Protein AF-A0AAY5ESA5-F1 (afdb_monomer_lite)

Foldseek 3Di:
DVVVVVVVVVVVVVVVVVVVVVVVVCVPDPCSVPDPVVVVVVVVVVVVVVVVVVVVVVVVVVVVVD

pLDDT: mean 91.75, std 10.07, range [50.81, 98.44]

Structure (mmCIF, N/CA/C/O backbone):
data_AF-A0AAY5ESA5-F1
#
_entry.id   AF-A0AAY5ESA5-F1
#
loop_
_atom_site.group_PDB
_atom_site.id
_atom_site.type_symbol
_atom_site.label_atom_id
_atom_site.label_alt_id
_atom_site.label_comp_id
_atom_site.label_asym_id
_atom_site.label_entity_id
_atom_site.label_seq_id
_atom_site.pdbx_PDB_ins_code
_atom_site.Cartn_x
_atom_site.Cartn_y
_atom_site.Cartn_z
_atom_site.occupancy
_atom_site.B_iso_or_equiv
_atom_site.auth_seq_id
_atom_site.auth_comp_id
_atom_site.auth_asym_id
_atom_site.auth_atom_id
_atom_site.pdbx_PDB_model_num
ATOM 1 N N . MET A 1 1 ? -17.184 12.377 42.918 1.00 61.09 1 MET A N 1
ATOM 2 C CA . MET A 1 1 ? -17.178 11.092 42.185 1.00 61.09 1 MET A CA 1
ATOM 3 C C . MET A 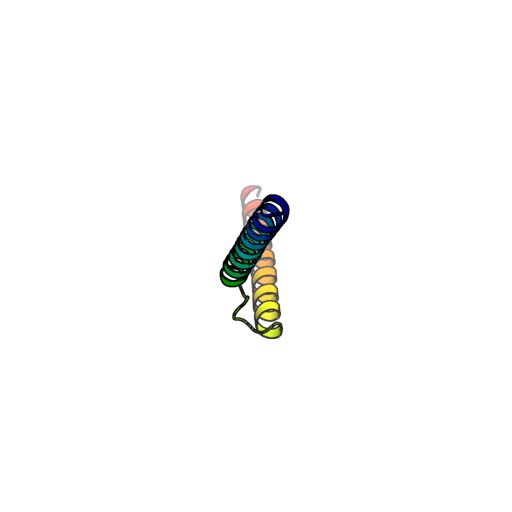1 1 ? -17.479 11.271 40.695 1.00 61.09 1 MET A C 1
ATOM 5 O O . MET A 1 1 ? -17.182 10.372 39.929 1.00 61.09 1 MET A O 1
ATOM 9 N N . ASP A 1 2 ? -17.967 12.435 40.252 1.00 68.38 2 ASP A N 1
ATOM 10 C CA . ASP A 1 2 ? -18.317 12.685 38.840 1.00 68.38 2 ASP A CA 1
ATOM 11 C C . ASP A 1 2 ? -17.124 13.036 37.933 1.00 68.38 2 ASP A C 1
ATOM 13 O O . ASP A 1 2 ? -17.201 12.886 36.716 1.00 68.38 2 ASP A O 1
ATOM 17 N N . LYS A 1 3 ? -16.001 13.467 38.523 1.00 69.69 3 LYS A N 1
ATOM 18 C CA . LYS A 1 3 ? -14.773 13.823 37.796 1.00 69.69 3 LYS A CA 1
ATOM 19 C C . LYS A 1 3 ? -14.144 12.615 37.094 1.00 69.69 3 LYS A C 1
ATOM 21 O O . LYS A 1 3 ? -13.853 12.696 35.909 1.00 69.69 3 LYS A O 1
ATOM 26 N N . ASP A 1 4 ? -14.032 11.489 37.794 1.00 72.38 4 ASP A N 1
ATOM 27 C CA . ASP A 1 4 ? -13.448 10.264 37.232 1.00 72.38 4 ASP A CA 1
ATOM 28 C C . ASP A 1 4 ? -14.314 9.710 36.089 1.00 72.38 4 ASP A C 1
ATOM 30 O O . ASP A 1 4 ? -13.802 9.203 35.094 1.00 72.38 4 ASP A O 1
ATOM 34 N N . SER A 1 5 ? -15.639 9.869 36.188 1.00 80.38 5 SER A N 1
ATOM 35 C CA . SER A 1 5 ? -16.576 9.516 35.116 1.00 80.38 5 SER A CA 1
ATOM 36 C C . SER A 1 5 ? -16.374 10.393 33.872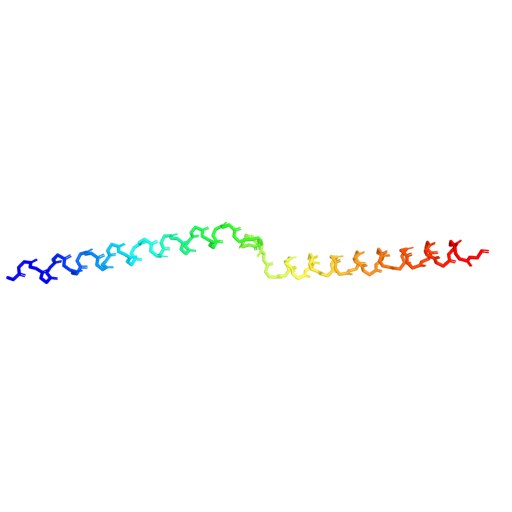 1.00 80.38 5 SER A C 1
ATOM 38 O O . SER A 1 5 ? -16.311 9.887 32.750 1.00 80.38 5 SER A O 1
ATOM 40 N N . ALA A 1 6 ? -16.202 11.707 34.057 1.00 80.69 6 ALA A N 1
ATOM 41 C CA . ALA A 1 6 ? -15.928 12.639 32.963 1.00 80.69 6 ALA A CA 1
ATOM 42 C C . ALA A 1 6 ? -14.585 12.348 32.267 1.00 80.69 6 ALA A C 1
ATOM 44 O O . ALA A 1 6 ? -14.529 12.345 31.034 1.00 80.69 6 ALA A O 1
ATOM 45 N N . ASP A 1 7 ? -13.538 12.033 33.035 1.00 89.62 7 ASP A N 1
ATOM 46 C CA . ASP A 1 7 ? -12.221 11.669 32.501 1.00 89.62 7 ASP A CA 1
ATOM 47 C C . ASP A 1 7 ? -12.301 10.367 31.678 1.00 89.62 7 ASP A C 1
ATOM 49 O O . ASP A 1 7 ? -11.797 10.297 30.553 1.00 89.62 7 ASP A O 1
ATOM 53 N N . VAL A 1 8 ? -13.036 9.358 32.163 1.00 92.62 8 VAL A N 1
ATOM 54 C CA . VAL A 1 8 ? -13.292 8.111 31.419 1.00 92.62 8 VAL A CA 1
ATOM 55 C C . VAL A 1 8 ? -14.061 8.371 30.120 1.00 92.62 8 VAL A C 1
ATOM 57 O O . VAL A 1 8 ? -13.717 7.816 29.073 1.00 92.62 8 VAL A O 1
ATOM 60 N N . HIS A 1 9 ? -15.082 9.231 30.141 1.00 93.88 9 HIS A N 1
ATOM 61 C CA . HIS A 1 9 ? -15.822 9.600 28.931 1.00 93.88 9 HIS A CA 1
ATOM 62 C C . HIS A 1 9 ? -14.947 10.334 27.906 1.00 93.88 9 HIS A C 1
ATOM 64 O O . HIS A 1 9 ? -15.090 10.106 26.697 1.00 93.88 9 HIS A O 1
ATOM 70 N N . GLN A 1 10 ? -14.021 11.179 28.366 1.00 95.00 10 GLN A N 1
ATOM 71 C CA . GLN A 1 10 ? -13.071 11.864 27.498 1.00 95.00 10 GLN A CA 1
ATOM 72 C C . GLN A 1 10 ? -12.112 10.871 26.829 1.00 95.00 10 GLN A C 1
ATOM 74 O O . GLN A 1 10 ? -11.940 10.914 25.608 1.00 95.00 10 GLN A O 1
ATOM 79 N N . GLU A 1 11 ? -11.533 9.943 27.591 1.00 96.12 11 GLU A N 1
ATOM 80 C CA . GLU A 1 11 ? -10.641 8.912 27.048 1.00 96.12 11 GLU A CA 1
ATOM 81 C C . GLU A 1 11 ? -11.369 7.970 26.083 1.00 96.12 11 GLU A C 1
ATOM 83 O O . GLU A 1 11 ? -10.855 7.659 25.006 1.00 96.12 11 GLU A O 1
ATOM 88 N N . LEU A 1 12 ? -12.614 7.591 26.390 1.00 96.62 12 LEU A N 1
ATOM 89 C CA . LEU A 1 12 ? -13.440 6.795 25.483 1.00 96.62 12 LEU A CA 1
ATOM 90 C C . LEU A 1 12 ? -13.713 7.533 24.165 1.00 96.62 12 LEU A C 1
ATOM 92 O O . LEU A 1 12 ? -13.705 6.921 23.095 1.00 96.62 12 LEU A O 1
ATOM 96 N N . THR A 1 13 ? -13.939 8.845 24.230 1.00 97.00 13 THR A N 1
ATOM 97 C CA . THR A 1 13 ? -14.137 9.677 23.037 1.00 97.00 13 THR A CA 1
ATOM 98 C C . THR A 1 13 ? -12.867 9.720 22.193 1.00 97.00 13 THR A C 1
ATOM 100 O O . THR A 1 13 ? -12.930 9.444 20.997 1.00 97.00 13 THR A O 1
ATOM 103 N N . LYS A 1 14 ? -11.701 9.950 22.811 1.00 97.69 14 LYS A N 1
ATOM 104 C CA . LYS A 1 14 ? -10.403 9.907 22.116 1.00 97.69 14 LYS A CA 1
ATOM 105 C C . LYS A 1 14 ? -10.160 8.553 21.451 1.00 97.69 14 LYS A C 1
ATOM 107 O O . LYS A 1 14 ? -9.691 8.503 20.316 1.00 97.69 14 LYS A O 1
ATOM 112 N N . LEU A 1 15 ? -10.489 7.456 22.134 1.00 97.75 15 LEU A N 1
ATOM 113 C CA . LEU A 1 15 ? -10.339 6.109 21.588 1.00 97.75 15 LEU A CA 1
ATOM 114 C C . LEU A 1 15 ? -11.241 5.888 20.367 1.00 97.75 15 LEU A C 1
ATOM 116 O O . LEU A 1 15 ? -10.770 5.381 19.350 1.00 97.75 15 LEU A O 1
ATOM 120 N N . LYS A 1 16 ? -12.513 6.303 20.434 1.00 98.00 16 LYS A N 1
ATOM 121 C CA . LYS A 1 16 ? -13.442 6.228 19.294 1.00 98.00 16 LYS A CA 1
ATOM 122 C C . LYS A 1 16 ? -12.923 7.007 18.089 1.00 98.00 16 LYS A C 1
ATOM 124 O O . LYS A 1 16 ? -12.943 6.468 16.986 1.00 98.00 16 LYS A O 1
ATOM 129 N N . THR A 1 17 ? -12.421 8.223 18.305 1.00 98.31 17 THR A N 1
ATOM 130 C CA . THR A 1 17 ? -11.834 9.041 17.237 1.00 98.31 17 THR A CA 1
ATOM 131 C C . THR A 1 17 ? -10.650 8.332 16.586 1.00 98.31 17 THR A C 1
ATOM 133 O O . THR A 1 17 ? -10.655 8.150 15.375 1.00 98.31 17 THR A O 1
ATOM 136 N N . LYS A 1 18 ? -9.697 7.817 17.376 1.00 98.31 18 LYS A N 1
ATOM 137 C CA . LYS A 1 18 ? -8.538 7.074 16.846 1.00 98.31 18 LYS A CA 1
ATOM 138 C C . LYS A 1 18 ? -8.938 5.837 16.041 1.00 98.31 18 LYS A C 1
ATOM 140 O O . LYS A 1 18 ? -8.318 5.528 15.028 1.00 98.31 18 LYS A O 1
ATOM 145 N N . ILE A 1 19 ? -9.968 5.113 16.484 1.00 98.38 19 ILE A N 1
ATOM 146 C CA . ILE A 1 19 ? -10.490 3.953 15.748 1.00 98.38 19 ILE A CA 1
ATOM 147 C C . ILE A 1 19 ? -11.091 4.39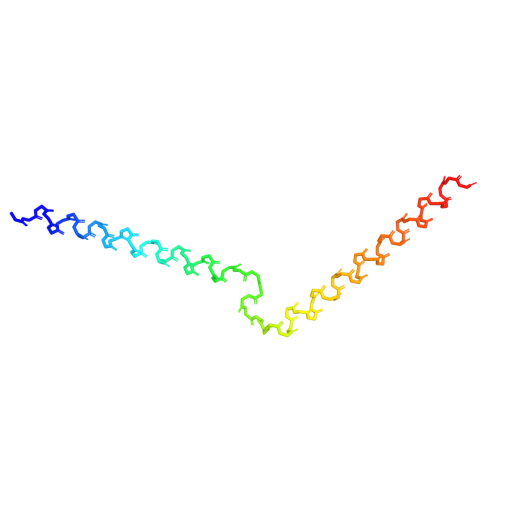2 14.411 1.00 98.38 19 ILE A C 1
ATOM 149 O O . ILE A 1 19 ? -10.876 3.717 13.405 1.00 98.38 19 ILE A O 1
ATOM 153 N N . GLN A 1 20 ? -11.835 5.500 14.389 1.00 98.31 20 GLN A N 1
ATOM 154 C CA . GLN A 1 20 ? -12.428 6.008 13.156 1.00 98.31 20 GLN A CA 1
ATOM 155 C C . GLN A 1 20 ? -11.354 6.488 12.175 1.00 98.31 20 GLN A C 1
ATOM 157 O O . GLN A 1 20 ? -11.367 6.064 11.027 1.00 98.31 20 GLN A O 1
ATOM 162 N N . GLU A 1 21 ? -10.366 7.251 12.641 1.00 98.00 21 GLU A N 1
ATOM 163 C CA . GLU A 1 21 ? -9.224 7.685 11.824 1.00 98.00 21 GLU A CA 1
ATOM 164 C C . GLU A 1 21 ? -8.473 6.494 11.211 1.00 98.00 21 GLU A C 1
ATOM 166 O O . GLU A 1 21 ? -8.134 6.504 10.028 1.00 98.00 21 GLU A O 1
ATOM 171 N N . ALA A 1 22 ? -8.250 5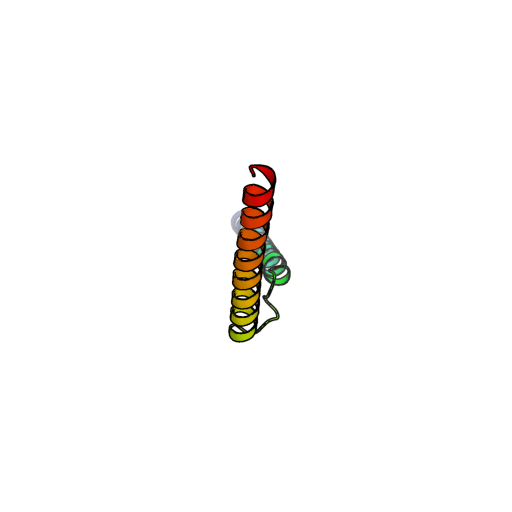.430 11.991 1.00 97.81 22 ALA A N 1
ATOM 172 C CA . ALA A 1 22 ? -7.612 4.217 11.491 1.00 97.81 22 ALA A CA 1
ATOM 173 C C . ALA A 1 22 ? -8.458 3.518 10.415 1.00 97.81 22 ALA A C 1
ATOM 175 O O . ALA A 1 22 ? -7.915 3.055 9.412 1.00 97.81 22 ALA A O 1
ATOM 176 N N . ARG A 1 23 ? -9.785 3.452 10.595 1.00 97.50 23 ARG A N 1
ATOM 177 C CA . ARG A 1 23 ? -10.703 2.890 9.590 1.00 97.50 23 ARG A CA 1
ATOM 178 C C . ARG A 1 23 ? -10.687 3.699 8.303 1.00 97.50 23 ARG A C 1
ATOM 180 O O . ARG A 1 23 ? -10.579 3.104 7.234 1.00 97.50 23 ARG A O 1
ATOM 187 N N . ASP A 1 24 ? -10.744 5.020 8.411 1.00 97.31 24 ASP A N 1
ATOM 188 C CA . ASP A 1 24 ? -10.719 5.917 7.259 1.00 97.31 24 ASP A CA 1
ATOM 189 C C . ASP A 1 24 ? -9.394 5.748 6.503 1.00 97.31 24 ASP A C 1
ATOM 191 O O . ASP A 1 24 ? -9.390 5.543 5.289 1.00 97.31 24 ASP A O 1
ATOM 195 N N . HIS A 1 25 ? -8.270 5.685 7.223 1.00 96.81 25 HIS A N 1
ATOM 196 C CA . HIS A 1 25 ? -6.966 5.429 6.619 1.00 96.81 25 HIS A CA 1
ATOM 197 C C . HIS A 1 25 ? -6.924 4.086 5.879 1.00 96.81 25 HIS A C 1
ATOM 19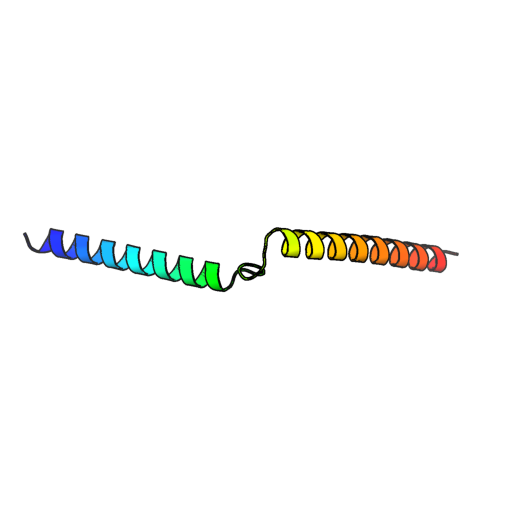9 O O . HIS A 1 25 ? -6.537 4.047 4.712 1.00 96.81 25 HIS A O 1
ATOM 205 N N . ILE A 1 26 ? -7.395 3.003 6.510 1.00 95.75 26 ILE A N 1
ATOM 206 C CA . ILE A 1 26 ? -7.460 1.673 5.886 1.00 95.75 26 ILE A CA 1
ATOM 207 C C . ILE A 1 26 ? -8.339 1.684 4.635 1.00 95.75 26 ILE A C 1
ATOM 209 O O . ILE A 1 26 ? -7.939 1.128 3.617 1.00 95.75 26 ILE A O 1
ATOM 213 N N . SER A 1 27 ? -9.492 2.351 4.682 1.00 94.62 27 SER A N 1
ATOM 214 C CA . SER A 1 27 ? -10.420 2.420 3.547 1.00 94.62 27 SER A CA 1
ATOM 215 C C . SER A 1 27 ? -9.833 3.128 2.323 1.00 94.62 27 SER A C 1
ATOM 217 O O . SER A 1 27 ? -10.241 2.861 1.198 1.00 94.62 27 SER A O 1
ATOM 219 N N . THR A 1 28 ? -8.848 4.004 2.533 1.00 94.75 28 THR A N 1
ATOM 220 C CA . THR A 1 28 ? -8.158 4.729 1.457 1.00 94.75 28 THR A CA 1
ATOM 221 C C . THR A 1 28 ? -6.853 4.066 1.015 1.00 94.75 28 THR A C 1
ATOM 223 O O . THR A 1 28 ? -6.195 4.572 0.103 1.00 94.75 28 THR A O 1
ATOM 226 N N . MET A 1 29 ? -6.452 2.942 1.627 1.00 93.75 29 MET A N 1
ATOM 227 C CA . MET A 1 29 ? -5.210 2.269 1.252 1.00 93.75 29 MET A CA 1
ATOM 228 C C . MET A 1 29 ? -5.323 1.634 -0.144 1.00 93.75 29 MET A C 1
ATOM 230 O O . MET A 1 29 ? -6.208 0.809 -0.382 1.00 93.75 29 MET A O 1
ATOM 234 N N . PRO A 1 30 ? -4.408 1.957 -1.079 1.00 88.75 30 PRO A N 1
ATOM 235 C CA . PRO A 1 30 ? -4.428 1.376 -2.413 1.00 88.75 30 PRO A CA 1
ATOM 236 C C . PRO A 1 30 ? -4.322 -0.147 -2.372 1.00 88.75 30 PRO A C 1
ATOM 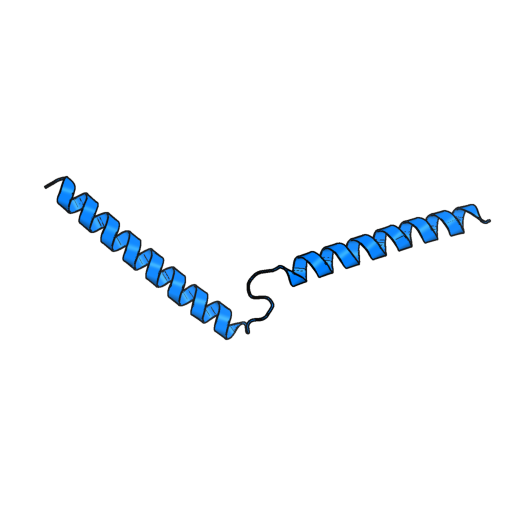238 O O . PRO A 1 30 ? -3.442 -0.707 -1.720 1.00 88.75 30 PRO A O 1
ATOM 241 N N . GLY A 1 31 ? -5.198 -0.817 -3.116 1.00 89.19 31 GLY A N 1
ATOM 242 C CA . GLY A 1 31 ? -5.213 -2.274 -3.195 1.00 89.19 31 GLY A CA 1
ATOM 243 C C . GLY A 1 31 ? -5.914 -2.968 -2.027 1.00 89.19 31 GLY A C 1
ATOM 244 O O . GLY A 1 31 ? -5.970 -4.191 -2.042 1.00 89.19 31 GLY A O 1
ATOM 245 N N . ILE A 1 32 ? -6.498 -2.251 -1.057 1.00 91.19 32 ILE A N 1
ATOM 246 C CA . ILE A 1 32 ? -7.255 -2.888 0.037 1.00 91.19 32 ILE A CA 1
ATOM 247 C C . ILE A 1 32 ? -8.437 -3.735 -0.473 1.00 91.19 32 ILE A C 1
ATOM 249 O O . ILE A 1 32 ? -8.774 -4.751 0.128 1.00 91.19 32 ILE A O 1
ATOM 253 N N . ASP A 1 33 ? -8.991 -3.368 -1.632 1.00 93.12 33 ASP A N 1
ATOM 254 C CA . ASP A 1 33 ? -10.091 -4.077 -2.296 1.00 93.12 33 ASP A CA 1
ATOM 255 C C . ASP A 1 33 ? -9.629 -5.247 -3.184 1.00 93.12 33 ASP A C 1
ATOM 257 O O . ASP A 1 33 ? -10.453 -5.948 -3.776 1.00 93.12 33 ASP A O 1
ATOM 261 N N . THR A 1 34 ? -8.318 -5.458 -3.340 1.00 93.44 34 THR A N 1
ATOM 262 C CA . THR A 1 34 ? -7.772 -6.470 -4.252 1.00 93.44 34 THR A CA 1
ATOM 263 C C . THR A 1 34 ? -7.203 -7.667 -3.502 1.00 93.44 34 THR A C 1
ATOM 265 O O . THR A 1 34 ? -6.680 -7.563 -2.393 1.00 93.44 34 THR A O 1
ATOM 268 N N . SER A 1 35 ? -7.298 -8.852 -4.116 1.00 95.50 35 SER A N 1
ATOM 269 C CA . SER A 1 35 ? -6.729 -10.062 -3.523 1.00 95.50 35 SER A CA 1
ATOM 270 C C . SER A 1 35 ? -5.194 -9.985 -3.493 1.00 95.50 35 SER A C 1
ATOM 272 O O . SER A 1 35 ? -4.592 -9.399 -4.400 1.00 95.50 35 SER A O 1
ATOM 274 N N . PRO A 1 36 ? -4.525 -10.639 -2.524 1.00 94.44 36 PRO A N 1
ATOM 275 C CA . PRO A 1 36 ? -3.062 -10.664 -2.466 1.00 94.44 36 PRO A CA 1
ATOM 276 C C . PRO A 1 36 ? -2.404 -11.133 -3.775 1.00 94.44 36 PRO A C 1
ATOM 278 O O . PRO A 1 36 ? -1.373 -10.606 -4.189 1.00 94.44 36 PRO A O 1
ATOM 281 N N . ALA A 1 37 ? -3.026 -12.091 -4.471 1.00 96.56 37 ALA A N 1
ATOM 282 C CA . ALA A 1 37 ? -2.546 -12.572 -5.764 1.00 96.56 37 ALA A CA 1
ATOM 283 C C . ALA A 1 37 ? -2.625 -11.490 -6.858 1.00 96.56 37 ALA A C 1
ATOM 285 O O . ALA A 1 37 ? -1.673 -11.319 -7.620 1.00 96.56 37 ALA A O 1
ATOM 286 N N . ALA A 1 38 ? -3.723 -10.728 -6.911 1.00 95.12 38 ALA A N 1
ATOM 287 C CA . ALA A 1 38 ? -3.884 -9.632 -7.864 1.00 95.12 38 ALA A CA 1
ATOM 288 C C . ALA A 1 38 ? -2.871 -8.501 -7.607 1.00 95.12 38 ALA A C 1
ATOM 290 O O . ALA A 1 38 ? -2.248 -8.008 -8.550 1.00 95.12 38 ALA A O 1
ATOM 291 N N . GLN A 1 39 ? -2.634 -8.150 -6.338 1.00 94.94 39 GLN A N 1
ATOM 292 C CA . GLN A 1 39 ? -1.598 -7.179 -5.960 1.00 94.94 39 GLN A CA 1
ATOM 293 C C . GLN A 1 39 ? -0.208 -7.630 -6.423 1.00 94.94 39 GLN A C 1
ATOM 295 O O . GLN A 1 39 ? 0.542 -6.856 -7.022 1.00 94.94 39 GLN A O 1
ATOM 300 N N . GLN A 1 40 ? 0.127 -8.903 -6.193 1.00 96.12 40 GLN A N 1
ATOM 301 C CA . GLN A 1 40 ? 1.416 -9.463 -6.587 1.00 96.12 40 GLN A CA 1
ATOM 302 C C . GLN A 1 40 ? 1.604 -9.456 -8.110 1.00 96.12 40 GLN A C 1
ATOM 304 O O . GLN A 1 40 ? 2.691 -9.131 -8.598 1.00 96.12 40 GLN A O 1
ATOM 309 N N . GLN A 1 41 ? 0.552 -9.776 -8.868 1.00 96.75 41 GLN A N 1
ATOM 310 C CA . GLN A 1 41 ? 0.576 -9.711 -10.327 1.00 96.75 41 GLN A CA 1
ATOM 311 C C . GLN A 1 41 ? 0.820 -8.276 -10.814 1.00 96.75 41 GLN A C 1
ATOM 313 O O . GLN A 1 41 ? 1.725 -8.049 -11.617 1.00 96.75 41 GLN A O 1
ATOM 318 N N . GLN A 1 42 ? 0.080 -7.299 -10.282 1.00 95.12 42 GLN A N 1
ATOM 319 C CA . GLN A 1 42 ? 0.250 -5.887 -10.631 1.00 95.12 42 GLN A CA 1
ATOM 320 C C . GLN A 1 42 ? 1.669 -5.385 -10.315 1.00 95.12 42 GLN A C 1
ATOM 322 O O . GLN A 1 42 ? 2.276 -4.674 -11.120 1.00 95.12 42 GLN A O 1
ATOM 327 N N . LEU A 1 43 ? 2.236 -5.800 -9.178 1.00 95.94 43 LEU A N 1
ATOM 328 C CA . LEU A 1 43 ? 3.605 -5.468 -8.789 1.00 95.94 43 LEU A CA 1
ATOM 329 C C . LEU A 1 43 ? 4.640 -6.075 -9.747 1.00 95.94 43 LEU A C 1
ATOM 331 O O . LEU A 1 43 ? 5.620 -5.415 -10.096 1.00 95.94 43 LEU A O 1
ATOM 335 N N . SER A 1 44 ? 4.425 -7.317 -10.191 1.00 97.81 44 SER A N 1
ATOM 336 C CA . SER A 1 44 ? 5.269 -7.970 -11.199 1.00 97.81 44 SER A CA 1
ATOM 337 C C . SER A 1 44 ? 5.281 -7.178 -12.508 1.00 97.81 44 SER A C 1
ATOM 339 O O . SER A 1 44 ? 6.350 -6.839 -13.016 1.00 97.81 44 SER A O 1
ATOM 341 N N . THR A 1 45 ? 4.101 -6.794 -13.003 1.00 97.69 45 THR A N 1
ATOM 342 C CA . THR A 1 45 ? 3.959 -5.975 -14.213 1.00 97.69 45 THR A CA 1
ATOM 343 C C . THR A 1 45 ? 4.655 -4.620 -14.073 1.00 97.69 45 THR A C 1
ATOM 345 O O . THR A 1 45 ? 5.400 -4.216 -14.965 1.00 97.69 45 THR A O 1
ATOM 348 N N . LEU A 1 46 ? 4.481 -3.923 -12.946 1.00 97.31 46 LEU A N 1
ATOM 349 C CA . LEU A 1 46 ? 5.148 -2.639 -12.693 1.00 97.31 46 LEU A CA 1
ATOM 350 C C . LEU A 1 46 ? 6.678 -2.768 -12.712 1.00 97.31 46 LEU A C 1
ATOM 352 O O . LEU A 1 46 ? 7.362 -1.939 -13.314 1.00 97.31 46 LEU A O 1
ATOM 356 N N . ARG A 1 47 ? 7.229 -3.824 -12.102 1.00 98.31 47 ARG A N 1
ATOM 357 C CA . ARG A 1 47 ? 8.679 -4.087 -12.113 1.00 98.31 47 ARG A CA 1
ATOM 358 C C . ARG A 1 47 ? 9.209 -4.313 -13.526 1.00 98.31 47 ARG A C 1
ATOM 360 O O . ARG A 1 47 ? 10.262 -3.780 -13.877 1.00 98.31 47 ARG A O 1
ATOM 367 N N . GLU A 1 48 ? 8.481 -5.064 -14.344 1.00 98.44 48 GLU A N 1
ATOM 368 C CA . GLU A 1 48 ? 8.852 -5.307 -15.738 1.00 98.44 48 GLU A CA 1
ATOM 369 C C . GLU A 1 48 ? 8.796 -4.025 -16.583 1.00 98.44 48 GLU A C 1
ATOM 371 O O . GLU A 1 48 ? 9.718 -3.746 -17.357 1.00 98.44 48 GLU A O 1
ATOM 376 N N . GLN A 1 49 ? 7.776 -3.188 -16.376 1.00 98.25 49 GLN A N 1
ATOM 377 C CA . GLN A 1 49 ? 7.684 -1.879 -17.026 1.00 98.25 49 GLN A CA 1
ATOM 378 C C . GLN A 1 49 ? 8.865 -0.975 -16.660 1.00 98.25 49 GLN A C 1
ATOM 380 O O . GLN A 1 49 ? 9.460 -0.362 -17.547 1.00 98.25 49 GLN A O 1
ATOM 385 N N . VAL A 1 50 ? 9.243 -0.906 -15.378 1.00 98.31 50 VAL A N 1
ATOM 386 C CA . VAL A 1 50 ? 10.411 -0.129 -14.926 1.00 98.31 50 VAL A CA 1
ATOM 387 C C . VAL A 1 50 ? 11.692 -0.653 -15.570 1.00 98.31 50 VAL A C 1
ATOM 389 O O . VAL A 1 50 ? 12.475 0.132 -16.105 1.00 98.31 50 VAL A O 1
ATOM 392 N N . ARG A 1 51 ? 11.890 -1.978 -15.586 1.00 98.31 51 ARG A N 1
ATOM 393 C CA . ARG A 1 51 ? 13.046 -2.604 -16.242 1.00 98.31 51 ARG A CA 1
ATOM 394 C C . ARG A 1 51 ? 13.124 -2.216 -17.718 1.00 98.31 51 ARG A C 1
ATOM 396 O O . ARG A 1 51 ? 14.184 -1.801 -18.181 1.00 98.31 51 ARG A O 1
ATOM 403 N N . THR A 1 52 ? 12.007 -2.311 -18.431 1.00 97.88 52 THR A N 1
ATOM 404 C CA . THR A 1 52 ? 11.922 -1.978 -19.859 1.00 97.88 52 THR A CA 1
ATOM 405 C C . THR A 1 52 ? 12.210 -0.498 -20.104 1.00 97.88 52 THR A C 1
ATOM 407 O O . THR A 1 52 ? 13.030 -0.161 -20.957 1.00 97.88 52 THR A O 1
ATOM 410 N N . LYS A 1 53 ? 11.609 0.402 -19.313 1.00 97.44 53 LYS A N 1
ATOM 411 C CA . LYS A 1 53 ? 11.862 1.849 -19.408 1.00 97.44 53 LYS A CA 1
ATOM 412 C C . LYS A 1 53 ? 13.332 2.187 -19.170 1.00 97.44 53 LYS A C 1
ATOM 414 O O . LYS A 1 53 ? 13.903 2.949 -19.942 1.00 97.44 53 LYS A O 1
ATOM 419 N N . ASN A 1 54 ? 13.966 1.575 -18.172 1.00 97.31 54 ASN A N 1
ATOM 420 C CA . ASN A 1 54 ? 15.389 1.785 -17.900 1.00 97.31 54 ASN A CA 1
ATOM 421 C C . ASN A 1 54 ? 16.279 1.304 -19.052 1.00 97.31 54 ASN A C 1
ATOM 423 O O . ASN A 1 54 ? 17.242 1.979 -19.407 1.00 97.31 54 ASN A O 1
ATOM 427 N N . GLN A 1 55 ? 15.950 0.170 -19.676 1.00 96.56 55 GLN A N 1
ATOM 428 C CA . GLN A 1 55 ? 16.682 -0.313 -20.851 1.00 96.56 55 GLN A CA 1
ATOM 429 C C . GLN A 1 55 ? 16.557 0.643 -22.040 1.00 96.56 55 GLN A C 1
ATOM 431 O O . GLN A 1 55 ? 17.545 0.899 -22.723 1.00 96.56 55 GLN A O 1
ATOM 436 N N . LEU A 1 56 ? 15.361 1.182 -22.283 1.00 96.50 56 LEU A N 1
ATOM 437 C CA . LEU A 1 56 ? 15.139 2.156 -23.351 1.00 96.50 56 LEU A CA 1
ATOM 438 C C . LEU A 1 56 ? 15.894 3.459 -23.089 1.00 96.50 56 LEU A C 1
ATOM 440 O O . LEU A 1 56 ? 16.579 3.946 -23.984 1.00 96.50 56 LEU A O 1
ATOM 444 N N . LEU A 1 57 ? 15.833 3.982 -21.862 1.00 96.12 57 LEU A N 1
ATOM 445 C CA . LEU A 1 57 ? 16.589 5.173 -21.471 1.00 96.12 57 LEU A CA 1
ATOM 446 C C . LEU A 1 57 ? 18.091 4.980 -21.684 1.00 96.12 57 LEU A C 1
ATOM 448 O O . LEU A 1 57 ? 18.731 5.850 -22.267 1.00 96.12 57 LEU A O 1
ATOM 452 N N . LYS A 1 58 ? 18.634 3.820 -21.296 1.00 94.44 58 LYS A N 1
ATOM 453 C CA . LYS A 1 58 ? 20.048 3.496 -21.515 1.00 94.44 58 LYS A CA 1
ATOM 454 C C . LYS A 1 58 ? 20.412 3.513 -23.000 1.00 94.44 58 LYS A C 1
ATOM 456 O O . LYS A 1 58 ? 21.400 4.132 -23.367 1.00 94.44 58 LYS A O 1
ATOM 461 N N . LYS A 1 59 ? 19.589 2.902 -23.859 1.00 93.56 59 LYS A N 1
ATOM 462 C CA . LYS A 1 59 ? 19.809 2.905 -25.317 1.00 93.56 59 LYS A CA 1
ATOM 463 C C . LYS A 1 59 ? 19.777 4.313 -25.910 1.00 93.56 59 LYS A C 1
ATOM 465 O O . LYS A 1 59 ? 20.595 4.630 -26.765 1.00 93.56 59 LYS A O 1
ATOM 470 N N . VAL A 1 60 ? 18.838 5.151 -25.467 1.00 93.06 60 VAL A N 1
ATOM 471 C CA . VAL A 1 60 ? 18.749 6.551 -25.912 1.00 93.06 60 VAL A CA 1
ATOM 472 C C . VAL A 1 60 ? 19.984 7.334 -25.474 1.00 93.06 60 VAL A C 1
ATOM 474 O O . VAL A 1 60 ? 20.550 8.061 -26.282 1.00 93.06 60 VAL A O 1
ATOM 477 N N . GLN A 1 61 ? 20.435 7.155 -24.229 1.00 88.50 61 GLN A N 1
ATOM 478 C CA . GLN A 1 61 ? 21.667 7.773 -23.740 1.00 88.50 61 GLN A CA 1
ATOM 479 C C . GLN A 1 61 ? 22.874 7.322 -24.565 1.00 88.50 61 GLN A C 1
ATOM 481 O O . GLN A 1 61 ? 23.603 8.164 -25.070 1.00 88.50 61 GLN A O 1
ATOM 486 N N . GLU A 1 62 ? 23.053 6.015 -24.759 1.00 84.19 62 GLU A N 1
ATOM 487 C CA . GLU A 1 62 ? 24.146 5.451 -25.561 1.00 84.19 62 GLU A CA 1
ATOM 488 C C . GLU A 1 62 ? 24.141 5.998 -26.996 1.00 84.19 62 GLU A C 1
ATOM 490 O O . GLU A 1 62 ? 25.190 6.381 -27.495 1.00 84.19 62 GLU A O 1
ATOM 495 N N . SER A 1 63 ? 22.972 6.125 -27.629 1.00 82.12 63 SER A N 1
ATOM 496 C CA . SER A 1 63 ? 22.841 6.690 -28.980 1.00 82.12 63 SER A CA 1
ATOM 497 C C . SER A 1 63 ? 23.111 8.197 -29.068 1.00 82.12 63 SER A C 1
ATOM 499 O O . SER A 1 63 ? 23.275 8.698 -30.173 1.00 82.12 63 SER A O 1
ATOM 501 N N . MET A 1 64 ? 23.093 8.931 -27.954 1.00 75.69 64 MET A N 1
ATOM 502 C CA . MET A 1 64 ? 23.321 10.382 -27.924 1.00 75.69 64 MET A CA 1
ATOM 503 C C . MET A 1 64 ? 24.806 10.739 -27.739 1.00 75.69 64 MET A C 1
ATOM 505 O O . MET A 1 64 ? 25.199 11.874 -27.990 1.00 75.69 64 MET A O 1
ATOM 509 N N . TYR A 1 65 ? 25.623 9.782 -27.289 1.00 64.06 65 TYR A N 1
ATOM 510 C CA . TYR A 1 65 ? 27.073 9.931 -27.107 1.00 64.06 65 TYR A CA 1
ATOM 511 C C . TYR A 1 65 ? 27.901 9.268 -28.226 1.00 64.06 65 TYR A C 1
ATOM 513 O O . TYR A 1 65 ? 29.128 9.225 -28.118 1.00 64.06 65 TYR A O 1
ATOM 521 N N . VAL A 1 66 ? 27.243 8.752 -29.271 1.00 50.81 66 VAL A N 1
ATOM 522 C CA . VAL A 1 66 ? 27.835 8.189 -30.502 1.00 50.81 66 VAL A CA 1
ATOM 523 C C . VAL A 1 66 ? 27.592 9.158 -31.648 1.00 50.81 66 VAL A C 1
ATOM 525 O O . VAL A 1 66 ? 28.539 9.368 -32.435 1.00 50.81 66 VAL A O 1
#

InterPro domains:
  IPR011425 Mediator of RNA polymerase II transcription subunit 9 [PF07544] (3-63)
  IPR037212 Mediator complex, subunit Med7/Med21-like [SSF140718] (13-64)
  IPR039242 Mediator of RNA polymerase II transcription subunit 9, metazoan [PTHR20844] (2-60)

Radius of gyration: 25.29 Å; chains: 1; bounding box: 46×26×73 Å

Organism: Electrophorus electricus (NCBI:txid8005)

Sequence (66 aa):
MDKDSADVHQELTKLKTKIQEARDHISTMPGIDTSPAAQQQQLSTLREQVRTKNQLLKKVQESMYV

Secondary structure (DSSP, 8-state):
-HHHHHHHHHHHHHHHHHHHHHHHHHHTSTTTTS-HHHHHHHHHHHHHHHHHHHHHHHHHHHHH--